Protein AF-A0AAU0NW79-F1 (afdb_monomer)

Structure (mmCIF, N/CA/C/O backbone):
data_AF-A0AAU0NW79-F1
#
_entry.id   AF-A0AAU0NW79-F1
#
loop_
_atom_site.group_PDB
_atom_site.id
_atom_site.type_symbol
_atom_site.label_atom_id
_atom_site.label_alt_id
_atom_site.label_comp_id
_atom_site.label_asym_id
_atom_site.label_entity_id
_atom_site.label_seq_id
_atom_site.pdbx_PDB_ins_code
_atom_site.Cartn_x
_atom_site.Cartn_y
_atom_site.Cartn_z
_atom_site.occupancy
_atom_site.B_iso_or_equiv
_atom_site.auth_seq_id
_atom_site.auth_comp_id
_atom_site.auth_asym_id
_atom_site.auth_atom_id
_atom_site.pdbx_PDB_model_num
ATOM 1 N N . MET A 1 1 ? -2.741 8.433 -26.359 1.00 42.00 1 MET A N 1
ATOM 2 C CA . MET A 1 1 ? -2.434 7.028 -26.701 1.00 42.00 1 MET A CA 1
ATOM 3 C C . MET A 1 1 ? -1.177 6.666 -25.922 1.00 42.00 1 MET A C 1
ATOM 5 O O . MET A 1 1 ? -0.085 6.800 -26.446 1.00 42.00 1 MET A O 1
ATOM 9 N N . GLU A 1 2 ? -1.333 6.359 -24.633 1.00 40.31 2 GLU A N 1
ATOM 10 C CA . GLU A 1 2 ? -0.221 6.186 -23.673 1.00 40.31 2 GLU A CA 1
ATOM 11 C C . GLU A 1 2 ? -0.465 5.014 -22.697 1.00 40.31 2 GLU A C 1
ATOM 13 O O . GLU A 1 2 ? 0.208 4.896 -21.684 1.00 40.31 2 GLU A O 1
ATOM 18 N N . SER A 1 3 ? -1.383 4.090 -23.009 1.00 48.81 3 SER A N 1
ATOM 19 C CA . SER A 1 3 ? -1.684 2.924 -22.156 1.00 48.81 3 SER A CA 1
ATOM 20 C C . SER A 1 3 ? -0.695 1.754 -22.311 1.00 48.81 3 SER A C 1
ATOM 22 O O . SER A 1 3 ? -0.923 0.666 -21.796 1.00 48.81 3 SER A O 1
ATOM 24 N N . ALA A 1 4 ? 0.416 1.925 -23.035 1.00 55.50 4 ALA A N 1
ATOM 25 C CA . ALA A 1 4 ? 1.288 0.799 -23.381 1.00 55.50 4 ALA A CA 1
ATOM 26 C C . ALA A 1 4 ? 2.308 0.410 -22.291 1.00 55.50 4 ALA A C 1
ATOM 28 O O . ALA A 1 4 ? 2.855 -0.693 -22.358 1.00 55.50 4 ALA A O 1
ATOM 29 N N . PHE A 1 5 ? 2.577 1.281 -21.311 1.00 75.50 5 PHE A N 1
ATOM 30 C CA . PHE A 1 5 ? 3.719 1.115 -20.398 1.00 75.50 5 PHE A CA 1
ATOM 31 C C . PHE A 1 5 ? 3.349 0.801 -18.949 1.00 75.50 5 PHE A C 1
ATOM 33 O O . PHE A 1 5 ? 4.185 0.242 -18.236 1.00 75.50 5 PHE A O 1
ATOM 40 N N . TYR A 1 6 ? 2.121 1.099 -18.526 1.00 88.12 6 TYR A N 1
ATOM 41 C CA . TYR A 1 6 ? 1.700 0.965 -17.133 1.00 88.12 6 TYR A CA 1
ATOM 42 C C . TYR A 1 6 ? 0.556 -0.029 -16.985 1.00 88.12 6 TYR A C 1
ATOM 44 O O . TYR A 1 6 ? -0.213 -0.259 -17.916 1.00 88.12 6 TYR A O 1
ATOM 52 N N . ARG A 1 7 ? 0.479 -0.621 -15.800 1.00 91.00 7 ARG A N 1
ATOM 53 C CA . ARG A 1 7 ? -0.644 -1.416 -15.327 1.00 91.00 7 ARG A CA 1
ATOM 54 C C . ARG A 1 7 ? -1.120 -0.853 -14.002 1.00 91.00 7 ARG A C 1
ATOM 56 O O . ARG A 1 7 ? -0.306 -0.431 -13.174 1.00 91.00 7 ARG A O 1
ATOM 63 N N . TYR A 1 8 ? -2.431 -0.870 -13.850 1.00 92.56 8 TYR A N 1
ATOM 64 C CA . TYR A 1 8 ? -3.145 -0.407 -12.678 1.00 92.56 8 TYR A CA 1
ATOM 65 C C . TYR A 1 8 ? -3.662 -1.638 -11.952 1.00 92.56 8 TYR A C 1
ATOM 67 O O . TYR A 1 8 ? -4.190 -2.563 -12.568 1.00 92.56 8 TYR A O 1
ATOM 75 N N . TYR A 1 9 ? -3.435 -1.676 -10.651 1.00 95.31 9 TYR A N 1
ATOM 76 C CA . TYR A 1 9 ? -3.912 -2.733 -9.787 1.00 95.31 9 TYR A CA 1
ATOM 77 C C . TYR A 1 9 ? -4.554 -2.117 -8.558 1.00 95.31 9 TYR A C 1
ATOM 79 O O . TYR A 1 9 ? -4.195 -1.014 -8.146 1.00 95.31 9 TYR A O 1
ATOM 87 N N . TYR A 1 10 ? -5.459 -2.849 -7.930 1.00 95.38 10 TYR A N 1
ATOM 88 C CA . TYR A 1 10 ? -6.084 -2.406 -6.700 1.00 95.38 10 TYR A CA 1
ATOM 89 C C . TYR A 1 10 ? -6.360 -3.557 -5.740 1.00 95.38 10 TYR A C 1
ATOM 91 O O . TYR A 1 10 ? -6.446 -4.720 -6.130 1.00 95.38 10 TYR A O 1
ATOM 99 N N . VAL A 1 11 ? -6.528 -3.204 -4.469 1.00 96.25 11 VAL A N 1
ATOM 100 C CA . VAL A 1 11 ? -7.078 -4.074 -3.426 1.00 96.25 11 VAL A CA 1
ATOM 101 C C . VAL A 1 11 ? -8.174 -3.287 -2.727 1.00 96.25 11 VAL A C 1
ATOM 103 O O . VAL A 1 11 ? -7.945 -2.164 -2.277 1.00 96.25 11 VAL A O 1
ATOM 106 N N . SER A 1 12 ? -9.363 -3.863 -2.620 1.00 95.25 12 SER A N 1
ATOM 107 C CA . SER A 1 12 ? -10.485 -3.276 -1.891 1.00 95.25 12 SER A CA 1
ATOM 108 C C . SER A 1 12 ? -11.021 -4.271 -0.879 1.00 95.25 12 SER A C 1
ATOM 110 O O . SER A 1 12 ? -11.058 -5.470 -1.151 1.00 95.25 12 SER A O 1
ATOM 112 N N . THR A 1 13 ? -11.497 -3.784 0.262 1.00 94.50 13 THR A N 1
ATOM 113 C CA . THR A 1 13 ? -12.315 -4.622 1.143 1.00 94.50 13 THR A CA 1
ATOM 114 C C . THR A 1 13 ? -13.645 -4.983 0.469 1.00 94.50 13 THR A C 1
ATOM 116 O O . THR A 1 13 ? -14.116 -4.275 -0.421 1.00 94.50 13 THR A O 1
ATOM 119 N N . ASP A 1 14 ? -14.286 -6.066 0.914 1.00 91.00 14 ASP A N 1
ATOM 120 C CA . ASP A 1 14 ? -15.540 -6.557 0.311 1.00 91.00 14 ASP A CA 1
ATOM 121 C C . ASP A 1 14 ? -16.720 -5.580 0.478 1.00 91.00 14 ASP A C 1
ATOM 123 O O . ASP A 1 14 ? -17.714 -5.647 -0.246 1.00 91.00 14 ASP A O 1
ATOM 127 N N . CYS A 1 15 ? -16.645 -4.685 1.468 1.00 91.56 15 CYS A N 1
ATOM 128 C CA . CYS A 1 15 ? -17.646 -3.656 1.707 1.00 91.56 15 CYS A CA 1
ATOM 129 C C . CYS A 1 15 ? -17.038 -2.411 2.361 1.00 91.56 15 CYS A C 1
ATOM 131 O O . CYS A 1 15 ? -16.095 -2.491 3.148 1.00 91.56 15 CYS A O 1
ATOM 133 N N . LEU A 1 16 ? -17.644 -1.247 2.107 1.00 91.06 16 LEU A N 1
ATOM 134 C CA . LEU A 1 16 ? -17.117 0.050 2.550 1.00 91.06 16 LEU A CA 1
ATOM 135 C C . LEU A 1 16 ? -16.988 0.193 4.074 1.00 91.06 16 LEU A C 1
ATOM 137 O O . LEU A 1 16 ? -16.228 1.046 4.531 1.00 91.06 16 LEU A O 1
ATOM 141 N N . SER A 1 17 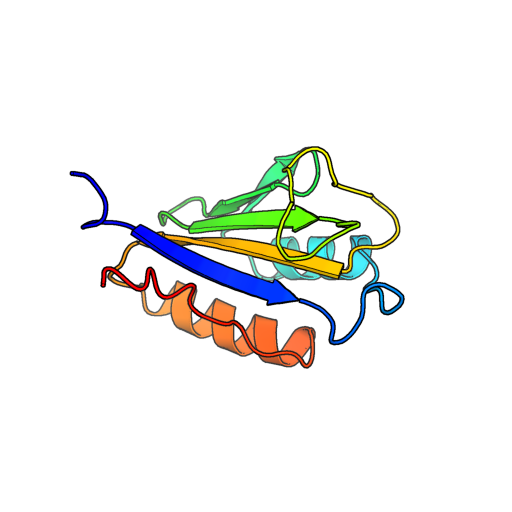? -17.728 -0.599 4.856 1.00 92.69 17 SER A N 1
ATOM 142 C CA . SER A 1 17 ? -17.628 -0.620 6.319 1.00 92.69 17 SER A CA 1
ATOM 143 C C . SER A 1 17 ? -16.445 -1.434 6.836 1.00 92.69 17 SER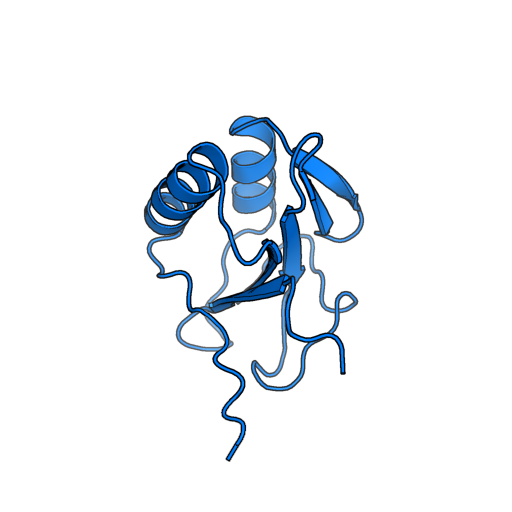 A C 1
ATOM 145 O O . SER A 1 17 ? -16.027 -1.209 7.967 1.00 92.69 17 SER A O 1
ATOM 147 N N . ASN A 1 18 ? -15.911 -2.364 6.042 1.00 94.69 18 ASN A N 1
ATOM 148 C CA . ASN A 1 18 ? -14.711 -3.104 6.404 1.00 94.69 18 ASN A CA 1
ATOM 149 C C . ASN A 1 18 ? -13.496 -2.209 6.191 1.00 94.69 18 ASN A C 1
ATOM 151 O O . ASN A 1 18 ? -13.352 -1.592 5.129 1.00 94.69 18 ASN A O 1
ATOM 155 N N . LYS A 1 19 ? -12.634 -2.161 7.205 1.00 95.81 19 LYS A N 1
ATOM 156 C CA . LYS A 1 19 ? -11.438 -1.331 7.231 1.00 95.81 19 LYS A CA 1
ATOM 157 C C . LYS A 1 19 ? -10.228 -2.149 7.659 1.00 95.81 19 LYS A C 1
ATOM 159 O O . LYS A 1 19 ? -10.351 -3.026 8.513 1.00 95.81 19 LYS A O 1
ATOM 164 N N . TRP A 1 20 ? -9.081 -1.813 7.093 1.00 96.81 20 TRP A N 1
ATOM 165 C CA . TRP A 1 20 ? -7.772 -2.203 7.590 1.00 96.81 20 TRP A CA 1
ATOM 166 C C . TRP A 1 20 ? -7.175 -1.066 8.413 1.00 96.81 20 TRP A C 1
ATOM 168 O O . TRP A 1 20 ? -7.481 0.105 8.169 1.00 96.81 20 TRP A O 1
ATOM 178 N N . ASP A 1 21 ? -6.316 -1.418 9.364 1.00 97.50 21 ASP A N 1
ATOM 179 C CA . ASP A 1 21 ? -5.508 -0.446 10.089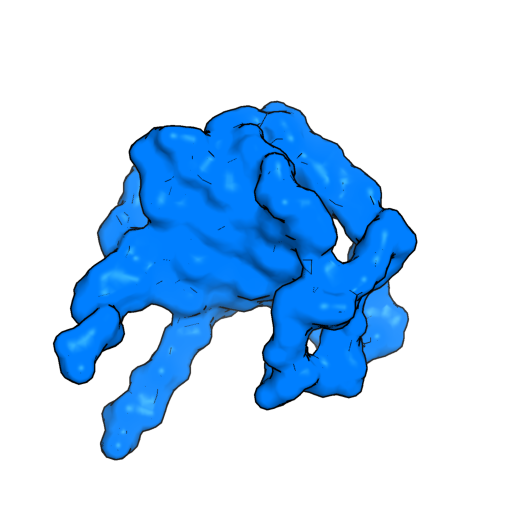 1.00 97.50 21 ASP A CA 1
ATOM 180 C C . ASP A 1 21 ? -4.452 0.137 9.140 1.00 97.50 21 ASP A C 1
ATOM 182 O O . ASP A 1 21 ? -3.648 -0.592 8.548 1.00 97.50 21 ASP A O 1
ATOM 186 N N . THR A 1 22 ? -4.483 1.457 8.951 1.00 97.56 22 THR A N 1
ATOM 187 C CA . THR A 1 22 ? -3.571 2.125 8.014 1.00 97.56 22 THR A CA 1
ATOM 188 C C . THR A 1 22 ? -2.121 1.974 8.465 1.00 97.56 22 THR A C 1
ATOM 190 O O . THR A 1 22 ? -1.246 1.719 7.641 1.00 97.56 22 THR A O 1
ATOM 193 N N . TYR A 1 23 ? -1.859 2.089 9.768 1.00 96.94 23 TYR A N 1
ATOM 194 C CA . TYR A 1 23 ? -0.507 2.042 10.306 1.00 96.94 23 TYR A CA 1
ATOM 195 C C . TYR A 1 23 ? 0.130 0.664 10.104 1.00 96.94 23 TYR A C 1
ATOM 197 O O . TYR A 1 23 ? 1.291 0.586 9.706 1.00 96.94 23 TYR A O 1
ATOM 205 N N . GLU A 1 24 ? -0.616 -0.425 10.306 1.00 97.81 24 GLU A N 1
ATOM 206 C CA . GLU A 1 24 ? -0.112 -1.782 10.053 1.00 97.81 24 GLU A CA 1
ATOM 207 C C . GLU A 1 24 ? 0.315 -1.980 8.590 1.00 97.81 24 GLU A C 1
ATOM 209 O O . GLU A 1 24 ? 1.379 -2.547 8.326 1.00 97.81 24 GLU A O 1
ATOM 214 N N . ILE A 1 25 ? -0.464 -1.456 7.639 1.00 97.88 25 ILE A N 1
ATOM 215 C CA . ILE A 1 25 ? -0.144 -1.529 6.207 1.00 97.88 25 ILE A CA 1
ATOM 216 C C . ILE A 1 25 ? 1.085 -0.677 5.869 1.00 97.88 25 ILE A C 1
ATOM 218 O O . ILE A 1 25 ? 1.987 -1.146 5.172 1.00 97.88 25 ILE A O 1
ATOM 222 N N . GLU A 1 26 ? 1.164 0.551 6.385 1.00 97.62 26 GLU A N 1
ATOM 223 C CA . GLU A 1 26 ? 2.332 1.420 6.199 1.00 97.62 26 GLU A CA 1
ATOM 224 C C . GLU A 1 26 ? 3.608 0.762 6.750 1.00 97.62 26 GLU A C 1
ATOM 226 O O . GLU A 1 26 ? 4.646 0.754 6.082 1.00 97.62 26 GLU A O 1
ATOM 231 N N . GLN A 1 27 ? 3.535 0.149 7.939 1.00 97.56 27 GLN A N 1
ATOM 232 C CA . GLN A 1 27 ? 4.664 -0.579 8.520 1.00 97.56 27 GLN A CA 1
ATOM 233 C C . GLN A 1 27 ? 5.054 -1.797 7.683 1.00 97.56 27 GLN A C 1
ATOM 235 O O . GLN A 1 27 ? 6.249 -2.032 7.494 1.00 97.56 27 GLN A O 1
ATOM 240 N N . PHE A 1 28 ? 4.092 -2.548 7.139 1.00 98.12 28 PHE A N 1
ATOM 241 C CA . PHE A 1 28 ? 4.391 -3.655 6.233 1.00 98.12 28 PHE A CA 1
ATOM 242 C C . PHE A 1 28 ? 5.193 -3.169 5.018 1.00 98.12 28 PHE A C 1
ATOM 244 O O . PHE A 1 28 ? 6.301 -3.657 4.791 1.00 98.12 28 PHE A O 1
ATOM 251 N N . ILE A 1 29 ? 4.697 -2.154 4.301 1.00 97.94 29 ILE A N 1
ATOM 252 C CA . ILE A 1 29 ? 5.343 -1.613 3.091 1.00 97.94 29 ILE A CA 1
ATOM 253 C C . ILE A 1 29 ? 6.761 -1.112 3.396 1.00 97.94 29 ILE A C 1
ATOM 255 O O . ILE A 1 29 ? 7.706 -1.415 2.665 1.00 97.94 29 ILE A O 1
ATOM 259 N N . LEU A 1 30 ? 6.931 -0.366 4.491 1.00 97.19 30 LEU A N 1
ATOM 260 C CA . LEU A 1 30 ? 8.235 0.168 4.887 1.00 97.19 30 LEU A CA 1
ATOM 261 C C . LEU A 1 30 ? 9.206 -0.933 5.334 1.00 97.19 30 LEU A C 1
ATOM 263 O O . LEU A 1 30 ? 10.394 -0.870 5.008 1.00 97.19 30 LEU A O 1
ATOM 267 N N . SER A 1 31 ? 8.716 -1.942 6.059 1.00 97.19 31 SER A N 1
ATOM 268 C CA . SER A 1 31 ? 9.537 -3.047 6.566 1.00 97.19 31 SER A CA 1
ATOM 269 C C . SER A 1 31 ? 9.963 -4.034 5.478 1.00 97.19 31 SER A C 1
ATOM 271 O O . SER A 1 31 ? 11.060 -4.585 5.573 1.00 97.19 31 SER A O 1
ATOM 273 N N . TYR A 1 32 ? 9.158 -4.200 4.420 1.00 95.88 32 TYR A N 1
ATOM 274 C CA . TYR A 1 32 ? 9.513 -5.006 3.246 1.00 95.88 32 TYR A CA 1
ATOM 275 C C . TYR A 1 32 ? 10.771 -4.465 2.543 1.00 95.88 32 TYR A C 1
ATOM 277 O O . TYR A 1 32 ? 11.553 -5.209 1.949 1.00 95.88 32 TYR A O 1
ATOM 285 N N . GLY A 1 33 ? 11.007 -3.155 2.663 1.00 92.94 33 GLY A N 1
ATOM 286 C CA . GLY A 1 33 ? 12.117 -2.461 2.028 1.00 92.94 33 GLY A CA 1
ATOM 287 C C . GLY A 1 33 ? 11.836 -2.135 0.561 1.00 92.94 33 GLY A C 1
ATOM 288 O O . GLY A 1 33 ? 10.853 -2.559 -0.032 1.00 92.94 33 GLY A O 1
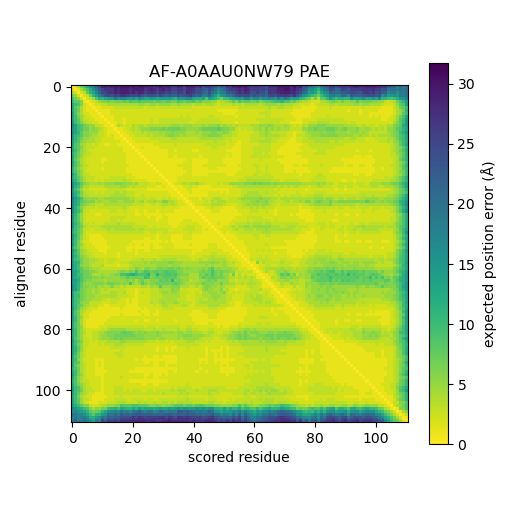ATOM 289 N N . GLY A 1 34 ? 12.691 -1.303 -0.034 1.00 95.62 34 GLY A N 1
ATOM 290 C CA . GLY A 1 34 ? 12.544 -0.874 -1.430 1.00 95.62 34 GLY A CA 1
ATOM 291 C C . GLY A 1 34 ? 11.601 0.313 -1.643 1.00 95.62 34 GLY A C 1
ATOM 292 O O . GLY A 1 34 ? 11.841 1.085 -2.567 1.00 95.62 34 GLY A O 1
ATOM 293 N N . PHE A 1 35 ? 10.621 0.539 -0.766 1.00 97.81 35 PHE A N 1
ATOM 294 C CA . PHE A 1 35 ? 9.734 1.707 -0.815 1.00 97.81 35 PHE A CA 1
ATOM 295 C C . PHE A 1 35 ? 10.235 2.897 0.025 1.00 97.81 35 PHE A C 1
ATOM 297 O O . PHE A 1 35 ? 11.009 2.749 0.976 1.00 97.81 35 PHE A O 1
ATOM 304 N N . GLU A 1 36 ? 9.807 4.096 -0.359 1.00 97.38 36 GLU A N 1
ATOM 305 C CA . GLU A 1 36 ? 9.854 5.328 0.429 1.00 97.38 36 GLU A CA 1
ATOM 306 C C . GLU A 1 36 ? 8.462 5.951 0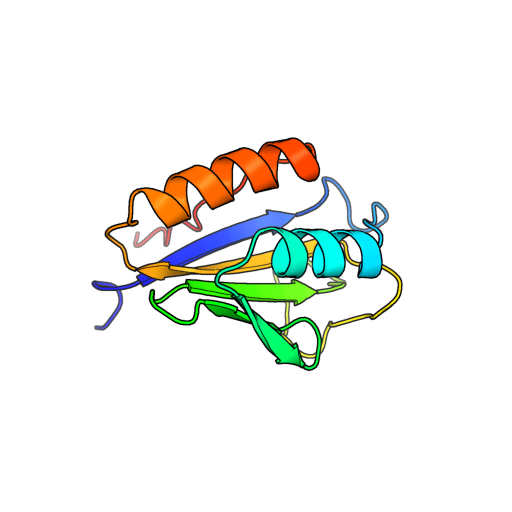.515 1.00 97.38 36 GLU A C 1
ATOM 308 O O . GLU A 1 36 ? 7.662 5.818 -0.412 1.00 97.38 36 GLU A O 1
ATOM 313 N N . GLU A 1 37 ? 8.169 6.586 1.647 1.00 96.19 37 GLU A N 1
ATOM 314 C CA . GLU A 1 37 ? 6.916 7.301 1.867 1.00 96.19 37 GLU A CA 1
ATOM 315 C C . GLU A 1 37 ? 6.978 8.678 1.187 1.00 96.19 37 GLU A C 1
ATOM 317 O O . GLU A 1 37 ? 7.913 9.448 1.402 1.00 96.19 37 GLU A O 1
ATOM 322 N N . GLU A 1 38 ? 5.962 8.990 0.387 1.00 94.25 38 GLU A N 1
ATOM 323 C CA . GLU A 1 38 ? 5.768 10.282 -0.293 1.00 94.25 38 GLU A CA 1
ATOM 324 C C . GLU A 1 38 ? 4.755 11.176 0.462 1.00 94.25 38 GLU A C 1
ATOM 326 O O . GLU A 1 38 ? 4.485 12.315 0.078 1.00 94.25 38 GLU A O 1
ATOM 331 N N . GLY A 1 39 ? 4.209 10.665 1.570 1.00 90.06 39 GLY A N 1
ATOM 332 C CA . GLY A 1 39 ? 3.204 11.302 2.416 1.00 90.06 39 GLY A CA 1
ATOM 333 C C . GLY A 1 39 ? 1.772 10.994 1.978 1.00 90.06 39 GLY A C 1
ATOM 334 O O . GLY A 1 39 ? 1.517 10.553 0.860 1.00 90.06 39 GLY A O 1
ATOM 335 N N . TYR A 1 40 ? 0.818 11.229 2.885 1.00 93.00 40 TYR A N 1
ATOM 336 C CA . TYR A 1 40 ? -0.619 11.005 2.656 1.00 93.00 40 TYR A CA 1
ATOM 337 C C . TYR A 1 40 ? -0.935 9.598 2.111 1.00 93.00 40 TYR A C 1
ATOM 339 O O . TYR A 1 40 ? -1.713 9.449 1.171 1.00 93.00 40 TYR A O 1
ATOM 347 N N . GLY A 1 41 ? -0.290 8.566 2.668 1.00 94.62 41 GLY A N 1
ATOM 348 C CA . GLY A 1 41 ? -0.475 7.171 2.252 1.00 94.62 41 GLY A CA 1
ATOM 349 C C . GLY A 1 41 ? 0.124 6.824 0.890 1.00 94.62 41 GLY A C 1
ATOM 350 O O . GLY A 1 41 ? -0.165 5.753 0.359 1.00 94.62 41 GLY A O 1
ATOM 351 N N . GLY A 1 42 ? 0.916 7.719 0.301 1.00 97.62 42 GLY A N 1
ATOM 352 C CA . GLY A 1 42 ? 1.655 7.475 -0.928 1.00 97.62 42 GLY A CA 1
ATOM 353 C C . GLY A 1 42 ? 3.003 6.812 -0.654 1.00 97.62 42 GLY A C 1
ATOM 354 O O . GLY A 1 42 ? 3.754 7.248 0.218 1.00 97.62 42 GLY A O 1
ATOM 355 N N . PHE A 1 43 ? 3.337 5.796 -1.444 1.00 98.25 43 PHE A N 1
ATOM 356 C CA . PHE A 1 43 ? 4.634 5.127 -1.429 1.00 98.25 43 PHE A CA 1
ATOM 357 C C . PHE A 1 43 ? 5.177 4.973 -2.840 1.00 98.25 43 PHE A C 1
ATOM 359 O O . PHE A 1 43 ? 4.435 4.676 -3.779 1.00 98.25 43 PHE A O 1
ATOM 366 N N . ARG A 1 44 ? 6.494 5.092 -2.981 1.00 97.69 44 ARG A N 1
ATOM 367 C CA . ARG A 1 44 ? 7.200 4.893 -4.245 1.00 97.69 44 ARG A CA 1
ATOM 368 C C . ARG A 1 44 ? 8.360 3.926 -4.070 1.00 97.69 44 ARG A C 1
ATOM 370 O O . ARG A 1 44 ? 9.123 4.022 -3.116 1.00 97.69 44 ARG A O 1
ATOM 377 N N . HIS A 1 45 ? 8.517 2.991 -5.001 1.00 97.50 45 HIS A N 1
ATOM 378 C CA . HIS A 1 45 ? 9.680 2.114 -5.010 1.00 97.50 45 HIS A CA 1
ATOM 379 C C . HIS A 1 45 ? 10.926 2.860 -5.523 1.00 97.50 45 HIS A C 1
ATOM 381 O O . HIS A 1 45 ? 10.895 3.518 -6.564 1.00 97.50 45 HIS A O 1
ATOM 387 N N . LYS A 1 46 ? 12.056 2.715 -4.825 1.00 96.12 46 LYS A N 1
ATOM 388 C CA . LYS A 1 46 ? 13.310 3.456 -5.068 1.00 96.12 46 LYS A CA 1
ATOM 389 C C . LYS A 1 46 ? 13.999 3.089 -6.385 1.00 96.12 46 LYS A C 1
ATOM 391 O O . LYS A 1 46 ? 14.672 3.922 -6.984 1.00 96.12 46 LYS A O 1
ATOM 396 N N . SER A 1 47 ? 13.836 1.843 -6.835 1.00 94.81 47 SER A N 1
ATOM 397 C CA . SER A 1 47 ? 14.570 1.286 -7.992 1.00 94.81 47 SER A CA 1
ATOM 398 C C . SER A 1 47 ? 13.690 0.828 -9.158 1.00 94.81 47 SER A C 1
ATOM 400 O O . SER A 1 47 ? 14.206 0.495 -10.220 1.00 94.81 47 SER A O 1
ATOM 402 N N . PHE A 1 48 ? 12.371 0.775 -8.973 1.00 93.38 48 PHE A N 1
ATOM 403 C CA . PHE A 1 48 ? 11.424 0.243 -9.955 1.00 93.38 48 PHE A CA 1
ATOM 404 C C . PHE A 1 48 ? 10.260 1.217 -10.065 1.00 93.38 48 PHE A C 1
ATOM 406 O O . PHE A 1 48 ? 9.930 1.894 -9.096 1.00 93.38 48 PHE A O 1
ATOM 413 N N . PHE A 1 49 ? 9.618 1.283 -11.228 1.00 93.62 49 PHE A N 1
ATOM 414 C CA . PHE A 1 49 ? 8.379 2.037 -11.351 1.00 93.62 49 PHE A CA 1
ATOM 415 C C . PHE A 1 49 ? 7.251 1.236 -10.692 1.00 93.62 49 PHE A C 1
ATOM 417 O O . PHE A 1 49 ? 6.676 0.330 -11.293 1.00 93.62 49 PHE A O 1
ATOM 424 N N . CYS A 1 50 ? 7.003 1.524 -9.420 1.00 96.31 50 CYS A N 1
ATOM 425 C CA . CYS A 1 50 ? 5.882 1.013 -8.647 1.00 96.31 50 CYS A CA 1
ATOM 426 C C . CYS A 1 50 ? 5.510 2.059 -7.600 1.00 96.31 50 CYS A C 1
ATOM 428 O O . CYS A 1 50 ? 6.360 2.464 -6.803 1.00 96.31 50 CYS A O 1
ATOM 430 N N . THR A 1 51 ? 4.257 2.487 -7.603 1.00 97.19 51 THR A N 1
ATOM 431 C CA . THR A 1 51 ? 3.701 3.401 -6.608 1.00 97.19 51 THR A CA 1
ATOM 432 C C . THR A 1 51 ? 2.476 2.776 -5.970 1.00 97.19 51 THR A C 1
ATOM 434 O O . THR A 1 51 ? 1.688 2.148 -6.673 1.00 97.19 51 THR A O 1
ATOM 437 N N . ILE A 1 52 ? 2.307 2.973 -4.668 1.00 98.00 52 ILE A N 1
ATOM 438 C CA . ILE A 1 52 ? 1.161 2.501 -3.890 1.00 98.00 52 ILE A CA 1
ATOM 439 C C . ILE A 1 52 ? 0.492 3.724 -3.272 1.00 98.00 52 ILE A C 1
ATOM 441 O O . ILE A 1 52 ? 1.177 4.622 -2.791 1.00 98.00 52 ILE A O 1
ATOM 445 N N . GLN A 1 53 ? -0.833 3.758 -3.281 1.00 97.75 53 GLN A N 1
ATOM 446 C CA . GLN A 1 53 ? -1.626 4.797 -2.646 1.00 97.75 53 GLN A CA 1
ATOM 447 C C . GLN A 1 53 ? -2.671 4.152 -1.739 1.00 97.75 53 GLN A C 1
ATOM 449 O O . GLN A 1 53 ? -3.551 3.430 -2.210 1.00 97.75 53 GLN A O 1
ATOM 454 N N . LEU A 1 54 ? -2.583 4.446 -0.444 1.00 97.69 54 LEU A N 1
ATOM 455 C CA . LEU A 1 54 ? -3.532 4.015 0.578 1.00 97.69 54 LEU A CA 1
ATOM 456 C C . LEU A 1 54 ? -4.683 5.021 0.682 1.00 97.69 54 LEU A C 1
ATOM 458 O O . LEU A 1 54 ? -4.445 6.232 0.725 1.00 97.69 54 LEU A O 1
ATOM 462 N N . MET A 1 55 ? -5.928 4.540 0.712 1.00 96.88 55 MET A N 1
ATOM 463 C CA . MET A 1 55 ? -7.127 5.384 0.714 1.00 96.88 55 MET A CA 1
ATOM 464 C C . MET A 1 55 ? -8.254 4.804 1.579 1.00 96.88 55 MET A C 1
ATOM 466 O O . MET A 1 55 ? -8.451 3.592 1.690 1.00 96.88 55 MET A O 1
ATOM 470 N N . ASN A 1 56 ? -9.045 5.702 2.158 1.00 96.62 56 ASN A N 1
ATOM 471 C CA . ASN A 1 56 ? -10.300 5.411 2.836 1.00 96.62 56 ASN A CA 1
ATOM 472 C C . ASN A 1 56 ? -11.467 5.984 2.023 1.00 96.62 56 ASN A C 1
ATOM 474 O O . ASN A 1 56 ? -12.003 7.058 2.306 1.00 96.62 56 ASN A O 1
ATOM 478 N N . VAL A 1 57 ? -11.833 5.263 0.971 1.00 95.31 57 VAL A N 1
ATOM 479 C CA . VAL A 1 57 ? -12.797 5.712 -0.027 1.00 95.31 57 VAL A CA 1
ATOM 480 C C . VAL A 1 57 ? -14.227 5.549 0.475 1.00 95.31 57 VAL A C 1
ATOM 482 O O . VAL A 1 57 ? -14.566 4.625 1.223 1.00 95.31 57 VAL A O 1
ATOM 485 N N . LYS A 1 58 ? -15.099 6.447 0.015 1.00 93.56 58 LYS A N 1
ATOM 486 C CA . LYS A 1 58 ? -16.553 6.383 0.249 1.00 93.56 58 LYS A CA 1
ATOM 487 C C . LYS A 1 58 ? -17.298 5.651 -0.865 1.00 93.56 58 LYS A C 1
ATOM 489 O O . LYS A 1 58 ? -18.468 5.327 -0.693 1.00 93.56 58 LYS A O 1
ATOM 494 N N . ASN A 1 59 ? -16.637 5.441 -1.99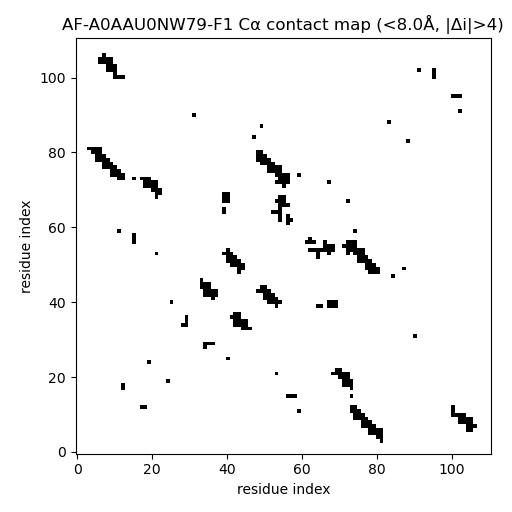7 1.00 92.12 59 ASN A N 1
ATOM 495 C CA . ASN A 1 59 ? -17.134 4.720 -3.155 1.00 92.12 59 ASN A CA 1
ATOM 496 C C . ASN A 1 59 ? -15.927 4.112 -3.886 1.00 92.12 59 ASN A C 1
ATOM 498 O O . ASN A 1 59 ? -14.983 4.840 -4.184 1.00 92.12 59 ASN A O 1
ATOM 502 N N . TYR A 1 60 ? -15.951 2.810 -4.173 1.00 88.75 60 TYR A N 1
ATOM 503 C CA . TYR A 1 60 ? -14.866 2.147 -4.903 1.00 88.75 60 TYR A CA 1
ATOM 504 C C . TYR A 1 60 ? -14.765 2.607 -6.364 1.00 88.75 60 TYR A C 1
ATOM 506 O O . TYR A 1 60 ? -13.674 2.594 -6.915 1.00 88.75 60 TYR A O 1
ATOM 514 N N . ASP A 1 61 ? -15.855 3.113 -6.950 1.00 86.44 61 ASP A N 1
ATOM 515 C CA . ASP A 1 61 ? -15.874 3.644 -8.322 1.00 86.44 61 ASP A CA 1
ATOM 516 C C . ASP A 1 61 ? -15.446 5.123 -8.403 1.00 86.44 61 ASP A C 1
ATOM 518 O O . ASP A 1 61 ? -15.407 5.719 -9.478 1.00 86.44 61 ASP A O 1
ATOM 522 N N . SER A 1 62 ? -15.201 5.775 -7.262 1.00 85.69 62 SER A N 1
ATOM 523 C CA . SER A 1 62 ? -14.879 7.203 -7.201 1.00 85.69 62 SER A CA 1
ATOM 524 C C . SER A 1 62 ? -13.967 7.485 -6.018 1.00 85.69 62 SER A C 1
ATOM 526 O O . SER A 1 62 ? -14.436 7.786 -4.916 1.00 85.69 62 SER A O 1
ATOM 528 N N . TRP A 1 63 ? -12.667 7.451 -6.283 1.00 86.94 63 TRP A N 1
ATOM 529 C CA . TRP A 1 63 ? -11.613 7.628 -5.295 1.00 86.94 63 TRP A CA 1
ATOM 530 C C . TRP A 1 63 ? -10.649 8.754 -5.679 1.00 86.94 63 TRP A C 1
ATOM 532 O O . TRP A 1 63 ? -10.511 9.136 -6.842 1.00 86.94 63 TRP A O 1
ATOM 542 N N . SER A 1 64 ? -9.979 9.309 -4.675 1.00 84.38 64 SER A N 1
ATOM 543 C CA . SER A 1 64 ? -8.939 10.322 -4.816 1.00 84.38 64 SER A CA 1
ATOM 544 C C . SER A 1 64 ? -7.800 10.029 -3.847 1.00 84.38 64 SER A C 1
ATOM 546 O O . SER A 1 64 ? -8.034 9.573 -2.733 1.00 84.38 64 SER A O 1
ATOM 548 N N . SER A 1 65 ? -6.566 10.396 -4.199 1.00 81.44 65 SER A N 1
ATOM 549 C CA . SER A 1 65 ? -5.447 10.379 -3.242 1.00 81.44 65 SER A CA 1
ATOM 550 C C . SER A 1 65 ? -5.706 11.245 -1.998 1.00 81.44 65 SER A C 1
ATOM 552 O O . SER A 1 65 ? -5.111 11.018 -0.950 1.00 81.44 65 SER A O 1
ATOM 554 N N . ASN A 1 66 ? -6.643 12.198 -2.073 1.00 86.62 66 ASN A N 1
ATOM 555 C CA . ASN A 1 66 ? -7.092 12.985 -0.923 1.00 86.62 66 ASN A CA 1
ATOM 556 C C . ASN A 1 66 ? -7.960 12.195 0.073 1.00 86.62 66 ASN A C 1
ATOM 558 O O . ASN A 1 66 ? -8.226 12.699 1.163 1.00 86.62 66 ASN A O 1
ATOM 562 N N . ASP A 1 67 ? -8.398 10.982 -0.272 1.00 91.12 67 ASP A N 1
ATOM 563 C CA . ASP A 1 67 ? -9.176 10.106 0.612 1.00 91.12 67 ASP A CA 1
ATOM 564 C C . ASP A 1 67 ? -8.292 9.368 1.635 1.00 91.12 67 ASP A C 1
ATOM 566 O O . ASP A 1 67 ? -8.764 8.475 2.338 1.00 91.12 67 ASP A O 1
ATOM 570 N N . TYR A 1 68 ? -7.006 9.713 1.746 1.00 93.00 68 TYR A N 1
ATOM 571 C CA . TYR A 1 68 ? -6.125 9.149 2.762 1.00 93.00 68 TYR A CA 1
ATOM 572 C C . TYR A 1 68 ? -6.633 9.411 4.187 1.00 93.00 68 TYR A C 1
ATOM 574 O O . TYR A 1 68 ? -7.038 10.518 4.556 1.00 93.00 68 TYR A O 1
ATOM 582 N N . ASN A 1 69 ? -6.538 8.382 5.025 1.00 94.44 69 ASN A N 1
ATOM 583 C CA . ASN A 1 69 ? -6.833 8.453 6.444 1.00 94.44 69 ASN A CA 1
ATOM 584 C C . ASN A 1 69 ? -5.801 7.625 7.214 1.00 94.44 69 ASN A C 1
ATOM 586 O O . ASN A 1 69 ? -5.625 6.440 6.955 1.00 94.44 69 ASN A O 1
ATOM 590 N N . LYS A 1 70 ? -5.152 8.261 8.192 1.00 93.94 70 LYS A N 1
ATOM 591 C CA . LYS A 1 70 ? -4.072 7.682 9.006 1.00 93.94 70 LYS A CA 1
ATOM 592 C C . LYS A 1 70 ? -4.500 6.586 9.992 1.00 93.94 70 LYS A C 1
ATOM 594 O O . LYS A 1 70 ? -3.648 6.027 10.665 1.00 93.94 70 LYS A O 1
ATOM 599 N N . ILE A 1 71 ? -5.803 6.386 10.190 1.00 96.00 71 ILE A N 1
ATOM 600 C CA . ILE A 1 71 ? -6.347 5.427 11.162 1.00 96.00 71 ILE A CA 1
ATOM 601 C C . ILE A 1 71 ? -6.798 4.171 10.432 1.00 96.00 71 ILE A C 1
ATOM 603 O O . ILE A 1 71 ? -6.390 3.068 10.769 1.00 96.00 71 ILE A O 1
ATOM 607 N N . GLU A 1 72 ? -7.664 4.353 9.445 1.00 96.31 72 GLU A N 1
ATOM 608 C CA . GLU A 1 72 ? -8.355 3.250 8.802 1.00 96.31 72 GLU A CA 1
ATOM 609 C C . GLU A 1 72 ? -8.474 3.495 7.299 1.00 96.31 72 GLU A C 1
ATOM 611 O O . GLU A 1 72 ? -8.716 4.625 6.863 1.00 96.31 72 GLU A O 1
ATOM 616 N N . MET A 1 73 ? -8.357 2.430 6.514 1.00 96.19 73 MET A N 1
ATOM 617 C CA . MET A 1 73 ? -8.419 2.450 5.053 1.00 96.19 73 MET A CA 1
ATOM 618 C C . MET A 1 73 ? -9.193 1.244 4.525 1.00 96.19 73 MET A C 1
ATOM 620 O O . MET A 1 73 ? -9.397 0.262 5.230 1.00 96.19 73 MET A O 1
ATOM 624 N N . ASN A 1 74 ? -9.664 1.313 3.287 1.00 96.62 74 ASN A N 1
ATOM 625 C CA . ASN A 1 74 ? -10.425 0.228 2.652 1.00 96.62 74 ASN A CA 1
ATOM 626 C C . ASN A 1 74 ? -10.076 0.020 1.181 1.00 96.62 74 ASN A C 1
ATOM 628 O O . ASN A 1 74 ? -10.719 -0.793 0.514 1.00 96.62 74 ASN A O 1
ATOM 632 N N . PHE A 1 75 ? -9.107 0.774 0.669 1.00 97.31 75 PHE A N 1
ATOM 633 C CA . PHE A 1 75 ? -8.730 0.730 -0.727 1.00 97.31 75 PHE A CA 1
ATOM 634 C C . PHE A 1 75 ? -7.244 1.037 -0.897 1.00 97.31 75 PHE A C 1
ATOM 636 O O . PHE A 1 75 ? -6.702 1.948 -0.267 1.00 97.31 75 PHE A O 1
ATOM 643 N N . ILE A 1 76 ? -6.596 0.270 -1.762 1.00 97.44 76 ILE A N 1
ATOM 644 C CA . ILE A 1 76 ? -5.202 0.431 -2.161 1.00 97.44 76 ILE A CA 1
ATOM 645 C C . ILE A 1 76 ? -5.186 0.504 -3.675 1.00 97.44 76 ILE A C 1
ATOM 647 O O . ILE A 1 76 ? -5.669 -0.416 -4.326 1.00 97.44 76 ILE A O 1
ATOM 651 N N . ASN A 1 77 ? -4.599 1.561 -4.224 1.00 96.56 77 ASN A N 1
ATOM 652 C CA . ASN A 1 77 ? -4.275 1.639 -5.643 1.00 96.56 77 ASN A CA 1
ATOM 653 C C . ASN A 1 77 ? -2.776 1.405 -5.836 1.00 96.56 77 ASN A C 1
ATOM 655 O O . ASN A 1 77 ? -1.962 1.932 -5.076 1.00 96.56 77 ASN A O 1
ATOM 659 N N . ILE A 1 78 ? -2.407 0.645 -6.859 1.00 96.94 78 ILE A N 1
ATOM 660 C CA . ILE A 1 78 ? -1.027 0.323 -7.202 1.00 96.94 78 ILE A CA 1
ATOM 661 C C . ILE A 1 78 ? -0.830 0.579 -8.693 1.00 96.94 78 ILE A C 1
ATOM 663 O O . ILE A 1 78 ? -1.548 0.045 -9.532 1.00 96.94 78 ILE A O 1
ATOM 667 N N . VAL A 1 79 ? 0.185 1.364 -9.039 1.00 95.31 79 VAL A N 1
ATOM 668 C CA . VAL A 1 79 ? 0.549 1.638 -10.434 1.00 95.31 79 VAL A CA 1
ATOM 669 C C . VAL A 1 79 ? 1.976 1.184 -10.657 1.00 95.31 79 VAL A C 1
ATOM 671 O O . VAL A 1 79 ? 2.880 1.564 -9.914 1.00 95.31 79 VAL A O 1
ATOM 674 N N . THR A 1 80 ? 2.201 0.360 -11.674 1.00 94.88 80 THR A N 1
ATOM 675 C CA . THR A 1 80 ? 3.534 -0.170 -11.975 1.00 94.88 80 THR A CA 1
ATOM 676 C C . THR A 1 80 ? 3.708 -0.425 -13.469 1.00 94.88 80 THR A C 1
ATOM 678 O O . THR A 1 80 ? 2.787 -0.244 -14.262 1.00 94.88 80 THR A O 1
ATOM 681 N N . SER A 1 81 ? 4.919 -0.787 -13.885 1.00 90.75 81 SER A N 1
ATOM 682 C CA . SER A 1 81 ? 5.224 -1.113 -15.274 1.00 90.75 81 SER A CA 1
ATOM 683 C C . SER A 1 81 ? 4.455 -2.352 -15.725 1.00 90.75 81 SER A C 1
ATOM 685 O O . SER A 1 81 ? 4.229 -3.281 -14.952 1.00 90.75 81 SER A O 1
ATOM 687 N N . LYS A 1 82 ? 4.130 -2.416 -17.019 1.00 87.56 82 LYS A N 1
ATOM 688 C CA . LYS A 1 82 ? 3.515 -3.602 -17.633 1.00 87.56 82 LYS A CA 1
ATOM 689 C C . LYS A 1 82 ? 4.333 -4.877 -17.409 1.00 87.56 82 LYS A C 1
ATOM 691 O O . LYS A 1 82 ? 3.773 -5.939 -17.147 1.00 87.56 82 LYS A O 1
ATOM 696 N N . GLU A 1 83 ? 5.654 -4.770 -17.514 1.00 89.19 83 GLU A N 1
ATOM 697 C CA . GLU A 1 83 ? 6.575 -5.858 -17.197 1.00 89.19 83 GLU A CA 1
ATOM 698 C C . GLU A 1 83 ? 7.020 -5.751 -15.737 1.00 89.19 83 GLU A C 1
ATOM 700 O O . GLU A 1 83 ? 7.896 -4.958 -15.388 1.00 89.19 83 GLU A O 1
ATOM 705 N N . LEU A 1 84 ? 6.395 -6.559 -14.878 1.00 90.00 84 LEU A N 1
ATOM 706 C CA . LEU A 1 84 ? 6.751 -6.640 -13.464 1.00 90.00 84 LEU A CA 1
ATOM 707 C C . LEU A 1 84 ? 8.114 -7.321 -13.291 1.00 90.00 84 LEU A C 1
ATOM 709 O O . LEU A 1 84 ? 8.333 -8.432 -13.793 1.00 90.00 84 LEU A O 1
ATOM 713 N N . SER A 1 85 ? 9.001 -6.695 -12.515 1.00 92.75 85 SER A N 1
ATOM 714 C CA . SER A 1 85 ? 10.228 -7.347 -12.049 1.00 92.75 85 SER A CA 1
ATOM 71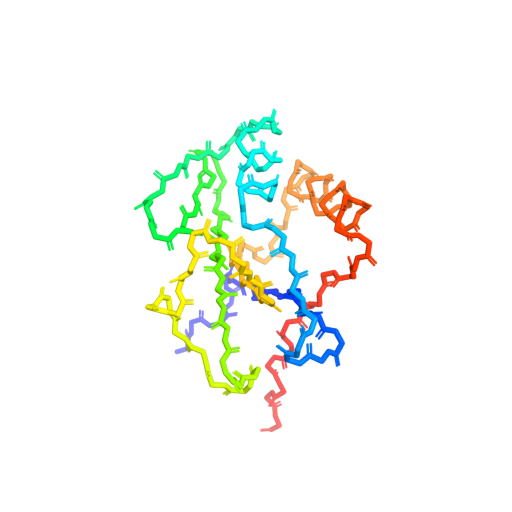5 C C . SER A 1 85 ? 9.893 -8.503 -11.100 1.00 92.75 85 SER A C 1
ATOM 717 O O . SER A 1 85 ? 8.818 -8.533 -10.500 1.00 92.75 85 SER A O 1
ATOM 719 N N . THR A 1 86 ? 10.812 -9.460 -10.941 1.00 95.50 86 THR A N 1
ATOM 720 C CA . THR A 1 86 ? 10.635 -10.571 -9.986 1.00 95.50 86 THR A CA 1
ATOM 721 C C . THR A 1 86 ? 10.357 -10.061 -8.575 1.00 95.50 86 THR A C 1
ATOM 723 O O . THR A 1 86 ? 9.429 -10.538 -7.939 1.00 95.50 86 THR A O 1
ATOM 726 N N . TRP A 1 87 ? 11.077 -9.022 -8.147 1.00 96.12 87 TRP A N 1
ATOM 727 C CA . TRP A 1 87 ? 10.900 -8.422 -6.827 1.00 96.12 87 TRP A CA 1
ATOM 728 C C . TRP A 1 87 ? 9.482 -7.870 -6.620 1.00 96.12 87 TRP A C 1
ATOM 730 O O . TRP A 1 87 ? 8.879 -8.096 -5.581 1.00 96.12 87 TRP A O 1
ATOM 740 N N . ILE A 1 88 ? 8.909 -7.183 -7.619 1.00 95.94 88 ILE A N 1
ATOM 741 C CA . ILE A 1 88 ? 7.542 -6.643 -7.507 1.00 95.94 88 ILE A CA 1
ATOM 742 C C . ILE A 1 88 ? 6.504 -7.771 -7.460 1.00 95.94 88 ILE A C 1
ATOM 744 O O . ILE A 1 88 ? 5.513 -7.656 -6.747 1.00 95.94 88 ILE A O 1
ATOM 748 N N . LYS A 1 89 ? 6.738 -8.878 -8.178 1.00 96.06 89 LYS A N 1
ATOM 749 C CA . LYS A 1 89 ? 5.863 -10.060 -8.116 1.00 96.06 89 LYS A CA 1
ATOM 750 C C . LYS A 1 89 ? 5.888 -10.715 -6.735 1.00 96.06 89 LYS A C 1
ATOM 752 O O . LYS A 1 89 ? 4.830 -11.084 -6.241 1.00 96.06 89 LYS A O 1
ATOM 757 N N . GLU A 1 90 ? 7.068 -10.846 -6.133 1.00 97.69 90 GLU A N 1
ATOM 758 C CA . GLU A 1 90 ? 7.235 -11.366 -4.768 1.00 97.69 90 GLU A CA 1
ATOM 759 C C . GLU A 1 90 ? 6.548 -10.445 -3.753 1.00 97.69 90 GLU A C 1
ATOM 761 O O . GLU A 1 90 ? 5.727 -10.911 -2.966 1.00 97.69 90 GLU A O 1
ATOM 766 N N . PHE A 1 91 ? 6.760 -9.129 -3.866 1.00 97.62 91 PHE A N 1
ATOM 767 C CA . PHE A 1 91 ? 6.066 -8.145 -3.037 1.00 97.62 91 PHE A CA 1
ATOM 768 C C . PHE A 1 91 ? 4.542 -8.271 -3.145 1.00 97.62 91 PHE A C 1
ATOM 770 O O . PHE A 1 91 ? 3.870 -8.270 -2.122 1.00 97.62 91 PHE A O 1
ATOM 777 N N . PHE A 1 92 ? 3.982 -8.420 -4.352 1.00 97.12 92 PHE A N 1
ATOM 778 C CA . PHE A 1 92 ? 2.533 -8.589 -4.527 1.00 97.12 92 PHE A CA 1
ATOM 779 C C . PHE A 1 92 ? 2.016 -9.836 -3.803 1.00 97.12 92 PHE A C 1
ATOM 781 O O . PHE A 1 92 ? 1.035 -9.737 -3.076 1.00 97.12 92 PHE A O 1
ATOM 788 N N . GLN A 1 93 ? 2.696 -10.976 -3.937 1.00 97.81 93 GLN A N 1
ATOM 789 C CA . GLN A 1 93 ? 2.295 -12.227 -3.278 1.00 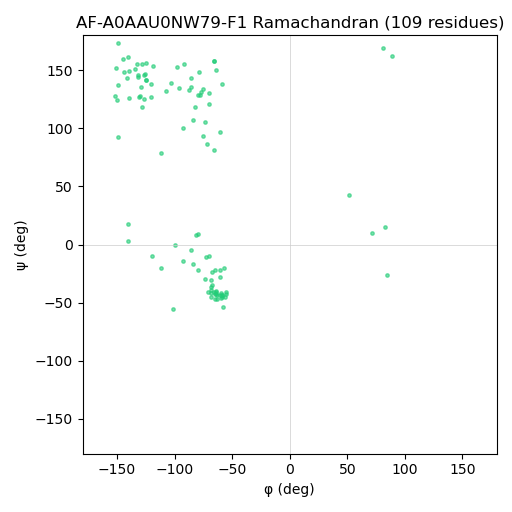97.81 93 GLN A CA 1
ATOM 790 C C . GLN A 1 93 ? 2.332 -12.120 -1.749 1.00 97.81 93 GLN A C 1
ATOM 792 O O . GLN A 1 93 ? 1.407 -12.559 -1.057 1.00 97.81 93 GLN A O 1
ATOM 797 N N . ASP A 1 94 ? 3.392 -11.516 -1.216 1.00 98.12 94 ASP A N 1
ATOM 798 C CA . ASP A 1 94 ? 3.537 -11.313 0.222 1.00 98.12 94 ASP A CA 1
ATOM 799 C C . ASP A 1 94 ? 2.513 -10.299 0.741 1.00 98.12 94 ASP A C 1
ATOM 801 O O . ASP A 1 94 ? 1.965 -10.471 1.831 1.00 98.12 94 ASP A O 1
ATOM 805 N N . PHE A 1 95 ? 2.204 -9.270 -0.052 1.00 97.69 95 PHE A N 1
ATOM 806 C CA . PHE A 1 95 ? 1.232 -8.250 0.314 1.00 97.69 95 PHE A CA 1
ATOM 807 C C . PHE A 1 95 ? -0.202 -8.789 0.297 1.00 97.69 95 PHE A C 1
ATOM 809 O O . PHE A 1 95 ? -0.952 -8.531 1.235 1.00 97.69 95 PHE A O 1
ATOM 816 N N . GLU A 1 96 ? -0.564 -9.615 -0.690 1.00 97.38 96 GLU A N 1
ATOM 817 C CA . GLU A 1 96 ? -1.829 -10.363 -0.694 1.00 97.38 96 GLU A CA 1
ATOM 818 C C . GLU A 1 96 ? -1.948 -11.269 0.536 1.00 97.38 96 GLU A C 1
ATOM 820 O O . GLU A 1 96 ? -2.991 -11.309 1.189 1.00 97.38 96 GLU A O 1
ATOM 825 N N . THR A 1 97 ? -0.865 -11.970 0.886 1.00 97.62 97 THR A N 1
ATOM 826 C CA . THR A 1 97 ? -0.824 -12.858 2.058 1.00 97.62 97 THR A CA 1
ATOM 827 C C . THR A 1 97 ? -0.995 -12.081 3.361 1.00 97.62 97 THR A C 1
ATOM 829 O O . THR A 1 97 ? -1.728 -12.523 4.245 1.00 97.62 97 THR A O 1
ATOM 832 N N . PHE A 1 98 ? -0.331 -10.930 3.484 1.00 97.38 98 PHE A N 1
ATOM 833 C CA . PHE A 1 98 ? -0.437 -10.054 4.647 1.00 97.38 98 PHE A CA 1
ATOM 834 C C . PHE A 1 98 ? -1.844 -9.476 4.803 1.00 97.38 98 PHE A C 1
ATOM 836 O O . PHE A 1 98 ? -2.402 -9.514 5.898 1.00 97.38 98 PHE A O 1
ATOM 843 N N . LEU A 1 99 ? -2.420 -8.966 3.713 1.00 95.56 99 LEU A N 1
ATOM 844 C CA . LEU A 1 99 ? -3.759 -8.393 3.741 1.00 95.56 99 LEU A CA 1
ATOM 845 C C . LEU A 1 99 ? -4.806 -9.483 3.985 1.00 95.56 99 LEU A C 1
ATOM 847 O O . LEU A 1 99 ? -5.734 -9.266 4.755 1.00 95.56 99 LEU A O 1
ATOM 851 N N . GLY A 1 100 ? -4.664 -10.647 3.347 1.00 95.69 100 GLY A N 1
ATOM 852 C CA . GLY A 1 100 ? -5.723 -11.649 3.221 1.00 95.69 100 GLY A CA 1
ATOM 853 C C . GLY A 1 100 ? -6.701 -11.355 2.074 1.00 95.69 100 GLY A C 1
ATOM 854 O O . GLY A 1 100 ? -7.781 -11.940 2.034 1.00 95.69 100 GLY A O 1
ATOM 855 N N . TRP A 1 101 ? -6.335 -10.453 1.155 1.00 94.81 101 TRP A N 1
ATOM 856 C CA . TRP A 1 101 ? -7.111 -10.059 -0.028 1.00 94.81 101 TRP A CA 1
ATOM 857 C C . TRP A 1 101 ? -6.259 -10.160 -1.288 1.00 94.81 101 TRP A C 1
ATOM 859 O O . TRP A 1 101 ? -5.037 -10.049 -1.234 1.00 94.81 101 TRP A O 1
ATOM 869 N N . HIS A 1 102 ? -6.927 -10.333 -2.426 1.00 95.50 102 HIS A N 1
ATOM 870 C CA . HIS A 1 102 ? -6.271 -10.404 -3.724 1.00 95.50 102 HIS A CA 1
ATOM 871 C C . HIS A 1 102 ? -6.030 -9.024 -4.337 1.00 95.50 102 HIS A C 1
ATOM 873 O O . HIS A 1 102 ? -6.873 -8.130 -4.236 1.00 95.50 102 HIS A O 1
ATOM 879 N N . ILE A 1 103 ? -4.894 -8.889 -5.018 1.00 96.44 103 ILE A N 1
ATOM 880 C CA . ILE A 1 103 ? -4.585 -7.758 -5.888 1.00 96.44 103 ILE A CA 1
ATOM 881 C C . ILE A 1 103 ? -5.249 -8.012 -7.243 1.00 96.44 103 ILE A C 1
ATOM 883 O O . ILE A 1 103 ? -4.937 -8.972 -7.948 1.00 96.44 103 ILE A O 1
ATOM 887 N N . CYS A 1 104 ? -6.158 -7.122 -7.624 1.00 94.69 104 CYS A N 1
ATOM 888 C CA . CYS A 1 104 ? -6.873 -7.159 -8.892 1.00 94.69 104 CYS A CA 1
ATOM 889 C C . CYS A 1 104 ? -6.183 -6.248 -9.908 1.00 94.69 104 CYS A C 1
ATOM 891 O O . CYS A 1 104 ? -5.844 -5.117 -9.581 1.00 94.69 104 CYS A O 1
ATOM 893 N N . GLU A 1 105 ? -5.994 -6.711 -11.144 1.00 92.56 105 GLU A N 1
ATOM 894 C CA . GLU A 1 105 ? -5.608 -5.838 -12.260 1.00 92.56 105 GLU A CA 1
ATOM 895 C C . GLU A 1 105 ? -6.851 -5.085 -12.751 1.00 92.56 105 GLU A C 1
ATOM 897 O O . GLU A 1 105 ? -7.882 -5.702 -13.023 1.00 92.56 105 GLU A O 1
ATOM 902 N N . GLU A 1 106 ? -6.759 -3.762 -12.867 1.00 86.00 106 GLU A N 1
ATOM 903 C CA . GLU A 1 106 ? -7.784 -2.958 -13.524 1.00 86.00 106 GLU A CA 1
ATOM 904 C C . GLU A 1 106 ? -7.659 -3.200 -15.030 1.00 86.00 106 GLU A C 1
ATOM 906 O O . GLU A 1 106 ? -6.702 -2.780 -15.688 1.00 86.00 106 GLU A O 1
ATOM 911 N N . ILE A 1 107 ? -8.594 -3.979 -15.567 1.00 78.25 107 ILE A N 1
ATOM 912 C CA . ILE A 1 107 ? -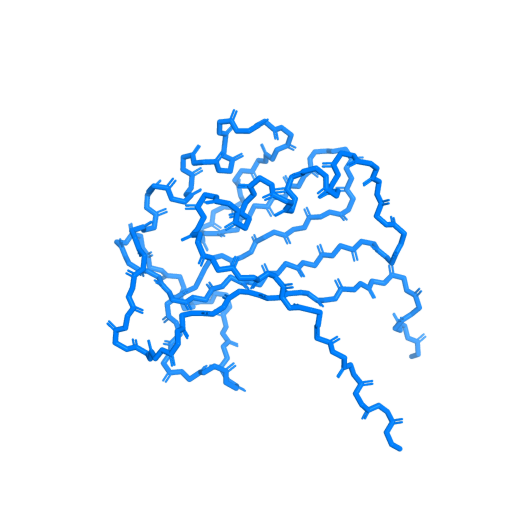8.675 -4.228 -16.999 1.00 78.25 107 ILE A CA 1
ATOM 913 C C . ILE A 1 107 ? -9.444 -3.052 -17.589 1.00 78.25 107 ILE A C 1
ATOM 915 O O . ILE A 1 107 ? -10.656 -2.954 -17.413 1.00 78.25 107 ILE A O 1
ATOM 919 N N . ASP A 1 108 ? -8.739 -2.163 -18.290 1.00 59.75 108 ASP A N 1
ATOM 920 C CA . ASP A 1 108 ? -9.385 -1.224 -19.204 1.00 59.75 108 ASP A CA 1
ATOM 921 C C . ASP A 1 108 ? -10.109 -2.056 -20.273 1.00 59.75 108 ASP A C 1
ATOM 923 O O . ASP A 1 108 ? -9.498 -2.510 -21.248 1.00 59.75 108 ASP A O 1
ATOM 927 N N . ASP A 1 109 ? -11.409 -2.283 -20.086 1.00 47.06 109 ASP A N 1
ATOM 928 C CA . ASP A 1 109 ? -12.295 -2.796 -21.126 1.00 47.06 109 ASP A CA 1
ATOM 929 C C . ASP A 1 109 ? -12.393 -1.729 -22.227 1.00 47.06 109 ASP A C 1
ATOM 931 O O . ASP A 1 109 ? -13.323 -0.925 -22.296 1.00 47.06 109 ASP A O 1
ATOM 935 N N . ILE A 1 110 ? -11.394 -1.702 -23.110 1.00 46.25 110 ILE A N 1
ATOM 936 C CA . ILE A 1 110 ? -11.513 -1.050 -24.409 1.00 46.25 110 ILE A CA 1
ATOM 937 C C . ILE A 1 110 ? -12.438 -1.943 -25.248 1.00 46.25 110 ILE A C 1
ATOM 939 O O . ILE A 1 110 ? -11.975 -2.841 -25.955 1.00 46.25 110 ILE A O 1
ATOM 943 N N . LEU A 1 111 ? -13.748 -1.714 -25.120 1.00 37.72 111 LEU A N 1
ATOM 944 C CA . LEU A 1 111 ? -14.755 -2.107 -26.111 1.00 37.72 111 LEU A CA 1
ATOM 945 C C . LEU A 1 111 ? -14.686 -1.193 -27.341 1.00 37.72 111 LEU A C 1
ATOM 947 O O . LEU A 1 111 ? -14.593 0.045 -27.165 1.00 37.72 111 LEU A O 1
#

Secondary structure (DSSP, 8-state):
--TTSEEEEEEE-SSTT--EEHHHHHHHHHHHSSEEEEETTEEEESSSSEEEEEE--S-TTS--GGG--SSEE-EEEEEEESS--HHHHHHHHHHHHHHTSPPEE------

Radius of gyration: 13.52 Å; Cα contacts (8 Å, |Δi|>4): 183; chains: 1; bounding box: 32×26×38 Å

Foldseek 3Di:
DPPQWKWKKKWFDPDLPDWDFLVVLVCLVVVLDQWDDPDLQWIAGPPFGKIKAFASDPDPVDDDSNRRDNGITGMMMMMGTPDDDPSVVVVQVVSCVVVVTHMGIDDPPPD

pLDDT: mean 90.85, std 12.99, range [37.72, 98.25]

Solvent-accessible surface area (backbone atoms only — not comparable to full-atom values): 6391 Å² total; per-residue (Å²): 144,75,77,82,55,56,40,45,31,35,36,66,49,98,42,85,86,47,66,45,57,31,56,62,52,53,50,49,52,55,70,75,49,64,48,44,80,75,54,69,53,27,32,38,36,79,89,51,72,36,36,40,38,39,20,38,49,94,38,95,94,59,73,52,74,83,32,40,43,82,63,43,22,34,34,35,43,35,42,29,43,62,77,71,51,70,66,58,52,51,50,50,55,54,48,26,63,71,72,72,49,69,77,42,72,63,74,82,80,84,122

Nearest PDB structures (foldseek):
  3mcm-assembly2_B  TM=3.479E-01  e=1.087E-01  Francisella tularensis subsp. holarctica LVS
  6mm2-assembly1_A  TM=4.002E-01  e=6.565E-01  Cyanobium sp. PCC 7001
  8p5d-assembly1_SU0  TM=2.770E-01  e=5.451E-01  Spraguea lophii 42_110
  7og4-assembly1_AH  TM=2.992E-01  e=6.985E-01  Homo sapiens
  8pk0-assembly1_f  TM=2.645E-01  e=1.078E+00  Homo sapiens

Mean predicted aligned error: 4.64 Å

Sequence (111 aa):
MESAFYRYYYVSTDCLSNKWDTYEIEQFILSYGGFEEEGYGGFRHKSFFCTIQLMNVKNYDSWSSNDYNKIEMNFINIVTSKELSTWIKEFFQDFETFLGWHICEEIDDIL